Protein AF-A0A5E7I399-F1 (afdb_monomer_lite)

InterPro domains:
  IPR005346 RnfH protein [PF03658] (2-60)
  IPR005346 RnfH protein [PTHR37483] (2-72)
  IPR016155 Molybdopterin synthase/thiamin biosynthesis sulphur carrier, beta-grasp [SSF54285] (2-52)
  IPR037021 RnfH superfamily [G3DSA:3.10.20.280] (1-61)

pLDDT: mean 83.51, std 7.37, range [54.75, 92.69]

Sequence (74 aa):
MRAALLASGVGETFAELDLTHCPVGIFGKVITDADTRPVQAGDRIEIYRPLLADPKEVRRLRAAKAAEAKARNQ

Radius of gyration: 19.88 Å; chains: 1; bounding box: 38×18×58 Å

Secondary structure (DSSP, 8-state):
-HHHHHHTTHHHH-TT--TTTS-EEETTEEES-TTTPPP-TT--EEEPPPPSS-HHHHHHHHHHHHHHHHHHT-

Organism: Pseudomonas fluorescens (NCBI:txid294)

Structure (mmCIF, N/CA/C/O backbone):
data_AF-A0A5E7I399-F1
#
_entry.id   AF-A0A5E7I399-F1
#
loop_
_atom_site.group_PDB
_atom_site.id
_atom_site.type_symbol
_atom_site.label_atom_id
_atom_site.label_alt_id
_atom_site.label_comp_id
_atom_site.label_asym_id
_atom_site.label_entity_id
_atom_site.label_seq_id
_atom_site.pdbx_PDB_ins_code
_atom_site.Cartn_x
_atom_site.Cartn_y
_atom_site.Cartn_z
_atom_site.occupancy
_atom_site.B_iso_or_equiv
_atom_site.auth_seq_id
_atom_site.auth_comp_id
_atom_site.auth_asym_id
_atom_site.auth_atom_id
_atom_site.pdbx_PDB_model_num
ATOM 1 N N . MET A 1 1 ? -7.692 -5.918 9.494 1.00 86.19 1 MET A N 1
ATOM 2 C CA . MET A 1 1 ? -7.446 -4.607 8.852 1.00 86.19 1 MET A CA 1
ATOM 3 C C . MET A 1 1 ? -8.094 -4.634 7.491 1.00 86.19 1 MET A C 1
ATOM 5 O O . MET A 1 1 ? -8.858 -3.731 7.177 1.00 86.19 1 MET A O 1
ATOM 9 N N . ARG A 1 2 ? -7.912 -5.731 6.748 1.00 87.44 2 ARG A N 1
ATOM 10 C CA . ARG A 1 2 ? -8.629 -5.993 5.502 1.00 87.44 2 ARG A CA 1
ATOM 11 C C . ARG A 1 2 ? -10.150 -5.856 5.618 1.00 87.44 2 ARG A C 1
ATOM 13 O O . ARG A 1 2 ? -10.751 -5.204 4.780 1.00 87.44 2 ARG A O 1
ATOM 20 N N . ALA A 1 3 ? -10.757 -6.357 6.695 1.00 88.38 3 ALA A N 1
ATOM 21 C CA . ALA A 1 3 ? -12.193 -6.174 6.935 1.00 88.38 3 ALA A CA 1
ATOM 22 C C . ALA A 1 3 ? -12.629 -4.691 6.932 1.00 88.38 3 ALA A C 1
ATOM 24 O O . ALA A 1 3 ? -13.655 -4.358 6.352 1.00 88.38 3 ALA A O 1
ATOM 25 N N . ALA A 1 4 ? -11.825 -3.790 7.510 1.00 89.25 4 ALA A N 1
ATOM 26 C CA . ALA A 1 4 ? -12.113 -2.355 7.513 1.00 89.25 4 ALA A CA 1
ATOM 27 C C . ALA A 1 4 ? -11.903 -1.711 6.131 1.00 89.25 4 ALA A C 1
ATOM 29 O O . ALA A 1 4 ? -12.661 -0.829 5.750 1.00 89.25 4 ALA A O 1
ATOM 30 N N . LEU A 1 5 ? -10.904 -2.172 5.369 1.00 87.25 5 LEU A N 1
ATOM 31 C CA . LEU A 1 5 ? -10.684 -1.761 3.975 1.00 87.25 5 LEU A CA 1
ATOM 32 C C . LEU A 1 5 ? -11.833 -2.181 3.053 1.00 87.25 5 LEU A C 1
ATOM 34 O O . LEU A 1 5 ? -12.227 -1.413 2.186 1.00 87.25 5 LEU A O 1
ATOM 38 N N . LEU A 1 6 ? -12.373 -3.385 3.236 1.00 86.88 6 LEU A N 1
ATOM 39 C CA . LEU A 1 6 ? -13.522 -3.861 2.465 1.00 86.88 6 LEU A CA 1
ATOM 40 C C . LEU A 1 6 ? -14.797 -3.102 2.853 1.00 86.88 6 LEU A C 1
ATOM 42 O O . LEU A 1 6 ? -15.575 -2.728 1.984 1.00 86.88 6 LEU A O 1
ATOM 46 N N . ALA A 1 7 ? -14.975 -2.808 4.144 1.00 88.06 7 ALA A N 1
ATOM 47 C CA . ALA A 1 7 ? -16.117 -2.046 4.644 1.00 88.06 7 ALA A CA 1
ATOM 48 C C . ALA A 1 7 ? -16.062 -0.539 4.322 1.00 88.06 7 ALA A C 1
ATOM 50 O O . ALA A 1 7 ? -17.075 0.141 4.463 1.00 88.06 7 ALA A O 1
ATOM 51 N N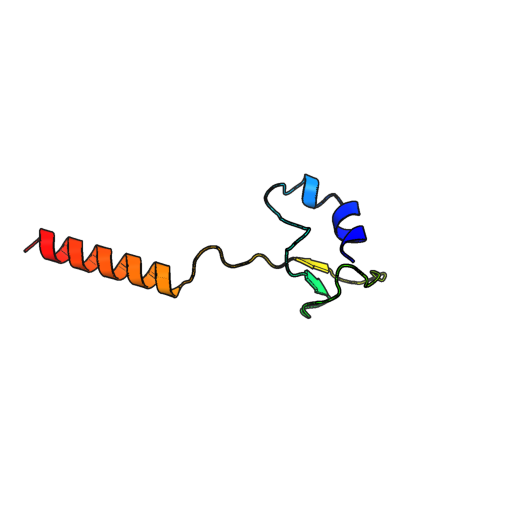 . SER A 1 8 ? -14.911 0.006 3.908 1.00 87.19 8 SER A N 1
ATOM 52 C CA . SER A 1 8 ? -14.771 1.439 3.606 1.00 87.19 8 SER A CA 1
ATOM 53 C C . SER A 1 8 ? -15.323 1.843 2.235 1.00 87.19 8 SER A C 1
ATOM 55 O O . SER A 1 8 ? -15.357 3.033 1.930 1.00 87.19 8 SER A O 1
ATOM 57 N N . GLY A 1 9 ? -15.723 0.879 1.396 1.00 87.44 9 GLY A N 1
ATOM 58 C CA . GLY A 1 9 ? -16.230 1.131 0.041 1.00 87.44 9 GLY A CA 1
ATOM 59 C C . GLY A 1 9 ? -15.147 1.509 -0.976 1.00 87.44 9 GLY A C 1
ATOM 60 O O . GLY A 1 9 ? -15.448 1.773 -2.140 1.00 87.44 9 GLY A O 1
ATOM 61 N N . VAL A 1 10 ? -13.865 1.503 -0.588 1.00 87.62 10 VAL A N 1
ATOM 62 C CA . VAL A 1 10 ? -12.772 1.880 -1.501 1.00 87.62 10 VAL A CA 1
ATOM 63 C C . VAL A 1 10 ? -12.676 0.928 -2.701 1.00 87.62 10 VAL A C 1
ATOM 65 O O . VAL A 1 10 ? -12.343 1.360 -3.799 1.00 87.62 10 VAL A O 1
ATOM 68 N N . GLY A 1 11 ? -13.039 -0.345 -2.515 1.00 85.06 11 GLY A N 1
ATOM 69 C CA . GLY A 1 11 ? -13.070 -1.344 -3.590 1.00 85.06 11 GLY A CA 1
ATOM 70 C C . GLY A 1 11 ? -14.216 -1.139 -4.579 1.00 85.06 11 GLY A C 1
ATOM 71 O O . GLY A 1 11 ? -14.094 -1.510 -5.739 1.00 85.06 11 GLY A O 1
ATOM 72 N N . GLU A 1 12 ? -15.306 -0.501 -4.149 1.00 86.88 12 GLU A N 1
ATOM 73 C CA . GLU A 1 12 ? -16.409 -0.130 -5.042 1.00 86.88 12 GLU A CA 1
ATOM 74 C C . GLU A 1 12 ? -16.052 1.097 -5.884 1.00 86.88 12 GLU A C 1
ATOM 76 O O . GLU A 1 12 ? -16.445 1.200 -7.042 1.00 86.88 12 GLU A O 1
ATOM 81 N N . THR A 1 13 ? -15.271 2.020 -5.315 1.00 87.75 13 THR A N 1
ATOM 82 C CA . THR A 1 13 ? -14.816 3.223 -6.028 1.00 87.75 13 THR A CA 1
ATOM 8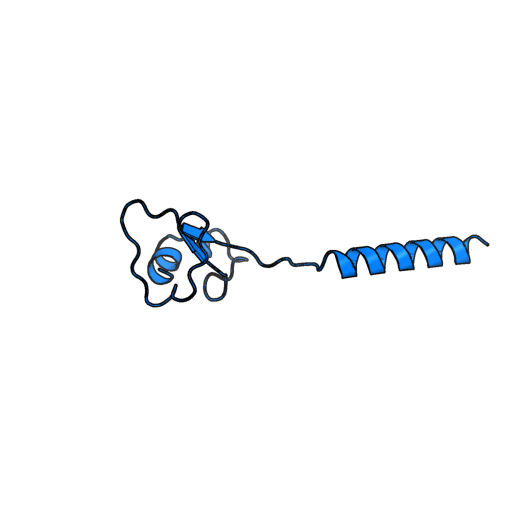3 C C . THR A 1 13 ? -13.706 2.901 -7.030 1.00 87.75 13 THR A C 1
ATOM 85 O O . THR A 1 13 ? -13.620 3.532 -8.081 1.00 87.75 13 THR A O 1
ATOM 88 N N . PHE A 1 14 ? -12.867 1.911 -6.717 1.00 84.38 14 PHE A N 1
ATOM 89 C CA . PHE A 1 14 ? -11.732 1.502 -7.537 1.00 84.38 14 PHE A CA 1
ATOM 90 C C . PHE A 1 14 ? -11.762 -0.009 -7.780 1.00 84.38 14 PHE A C 1
ATOM 92 O O . PHE A 1 14 ? -11.105 -0.781 -7.080 1.00 84.38 14 PHE A O 1
ATOM 99 N N . ALA A 1 15 ? -12.515 -0.432 -8.794 1.00 82.25 15 ALA A N 1
ATOM 100 C CA . ALA A 1 15 ? -12.665 -1.844 -9.147 1.00 82.25 15 ALA A CA 1
ATOM 101 C C . ALA A 1 15 ? -11.347 -2.495 -9.616 1.00 82.25 15 ALA A C 1
ATOM 103 O O . ALA A 1 15 ? -11.198 -3.714 -9.565 1.00 82.25 15 ALA A O 1
ATOM 104 N N . GLU A 1 16 ? -10.373 -1.698 -10.065 1.00 83.31 16 GLU A N 1
ATOM 105 C CA . GLU A 1 16 ? -9.047 -2.171 -10.464 1.00 83.31 16 GLU A CA 1
ATOM 106 C C . GLU A 1 16 ? -8.113 -2.496 -9.284 1.00 83.31 16 GLU A C 1
ATOM 108 O O . GLU A 1 16 ? -7.028 -3.049 -9.486 1.00 83.31 16 GLU A O 1
ATOM 113 N N . LEU A 1 17 ? -8.486 -2.121 -8.057 1.00 83.56 17 LEU A N 1
ATOM 114 C CA . LEU A 1 17 ? -7.691 -2.365 -6.857 1.00 83.56 17 LEU A CA 1
ATOM 115 C C . LEU A 1 17 ? -8.028 -3.737 -6.262 1.00 83.56 17 LEU A C 1
ATOM 117 O O . LEU A 1 17 ? -9.095 -3.946 -5.692 1.00 83.56 17 LEU A O 1
ATOM 121 N N . ASP A 1 18 ? -7.067 -4.660 -6.313 1.00 84.50 18 ASP A N 1
ATOM 122 C CA . ASP A 1 18 ? -7.155 -5.925 -5.580 1.00 84.50 18 ASP A CA 1
ATOM 123 C C . ASP A 1 18 ? -6.884 -5.694 -4.084 1.00 84.50 18 ASP A C 1
ATOM 125 O O . ASP A 1 18 ? -5.759 -5.834 -3.601 1.00 84.50 18 ASP A O 1
ATOM 129 N N . LEU A 1 19 ? -7.938 -5.359 -3.337 1.00 84.19 19 LEU A N 1
ATOM 130 C CA . LEU A 1 19 ? -7.888 -5.191 -1.881 1.00 84.19 19 LEU A CA 1
ATOM 131 C C . LEU A 1 19 ? -7.677 -6.497 -1.112 1.00 84.19 19 LEU A C 1
ATOM 133 O O . LEU A 1 19 ? -7.494 -6.450 0.105 1.00 84.19 19 LEU A O 1
ATOM 137 N N . THR A 1 20 ? -7.731 -7.653 -1.775 1.00 82.25 20 THR A N 1
ATOM 138 C CA . THR A 1 20 ? -7.515 -8.973 -1.169 1.00 82.25 20 THR A CA 1
ATOM 139 C C . THR A 1 20 ? -6.049 -9.385 -1.152 1.00 82.25 20 THR A C 1
ATOM 141 O O . THR A 1 20 ? -5.615 -9.996 -0.179 1.00 82.25 20 THR A O 1
ATOM 144 N N . HIS A 1 21 ? -5.256 -8.980 -2.144 1.00 82.06 21 HIS A N 1
ATOM 145 C CA . HIS A 1 21 ? -3.838 -9.353 -2.225 1.00 82.06 21 HIS A CA 1
ATOM 146 C C . HIS A 1 21 ? -2.877 -8.163 -2.213 1.00 82.06 21 HIS A C 1
ATOM 148 O O . HIS A 1 21 ? -1.663 -8.364 -2.150 1.00 82.06 21 HIS A O 1
ATOM 154 N N . CYS A 1 22 ? -3.371 -6.920 -2.234 1.00 87.38 22 CYS A N 1
ATOM 155 C CA . CYS A 1 22 ? -2.488 -5.763 -2.158 1.00 87.38 22 CYS A CA 1
ATOM 156 C C . CYS A 1 22 ? -1.723 -5.720 -0.820 1.00 87.38 22 CYS A C 1
ATOM 158 O O . CYS A 1 22 ? -2.321 -5.923 0.248 1.00 87.38 22 CYS A O 1
ATOM 160 N N . PRO A 1 23 ? -0.422 -5.382 -0.842 1.00 89.62 23 PRO A N 1
ATOM 161 C CA . PRO A 1 23 ? 0.297 -5.017 0.364 1.00 89.62 23 PRO A CA 1
ATOM 162 C C . PRO A 1 23 ? -0.324 -3.761 0.970 1.00 89.62 23 PRO A C 1
ATOM 164 O O . PRO A 1 23 ? -0.569 -2.769 0.278 1.00 89.62 23 PRO A O 1
ATOM 167 N N . VAL A 1 24 ? -0.543 -3.790 2.277 1.00 91.44 24 VAL A N 1
ATOM 168 C CA . VAL A 1 24 ? -1.080 -2.651 3.017 1.00 91.44 24 VAL A CA 1
ATOM 169 C C . VAL A 1 24 ? -0.147 -2.278 4.154 1.00 91.44 24 VAL A C 1
ATOM 171 O O . VAL A 1 24 ? 0.590 -3.114 4.678 1.00 91.44 24 VAL A O 1
ATOM 174 N N . GLY A 1 25 ? -0.155 -1.006 4.521 1.00 91.62 25 GLY A N 1
ATOM 175 C CA . GLY A 1 25 ? 0.674 -0.473 5.585 1.00 91.62 25 GLY A CA 1
ATOM 176 C C . GLY A 1 25 ? -0.083 0.450 6.517 1.00 91.62 25 GLY A C 1
ATOM 177 O O . GLY A 1 25 ? -1.189 0.901 6.223 1.00 91.62 25 GLY A O 1
ATOM 178 N N . ILE A 1 26 ? 0.540 0.722 7.657 1.00 92.69 26 ILE A N 1
ATOM 179 C CA . ILE A 1 26 ? 0.099 1.729 8.615 1.00 92.69 26 ILE A CA 1
ATOM 180 C C . ILE A 1 26 ? 1.287 2.655 8.870 1.00 92.69 26 ILE A C 1
ATOM 182 O O . ILE A 1 26 ? 2.358 2.188 9.262 1.00 92.69 26 ILE A O 1
ATOM 186 N N . PHE A 1 27 ? 1.116 3.956 8.623 1.00 90.19 27 PHE A N 1
ATOM 187 C CA . PHE A 1 27 ? 2.165 4.975 8.802 1.00 90.19 27 PHE A CA 1
ATOM 188 C C . PHE A 1 27 ? 3.528 4.591 8.177 1.00 90.19 27 PHE A C 1
ATOM 190 O O . PHE A 1 27 ? 4.563 4.629 8.845 1.00 90.19 27 PHE A O 1
ATOM 197 N N . GLY A 1 28 ? 3.540 4.190 6.901 1.00 90.06 28 GLY A N 1
ATOM 198 C CA . GLY A 1 28 ? 4.763 3.814 6.179 1.00 90.06 28 GLY A CA 1
ATOM 199 C C . GLY A 1 28 ? 5.365 2.454 6.552 1.00 90.06 28 GLY A C 1
ATOM 200 O O . GLY A 1 28 ? 6.427 2.097 6.041 1.00 90.06 28 GLY A O 1
ATOM 201 N N . LYS A 1 29 ? 4.720 1.678 7.434 1.00 90.25 29 LYS A N 1
ATOM 202 C CA . LYS A 1 29 ? 5.136 0.309 7.770 1.00 90.25 29 LYS A CA 1
ATOM 203 C C . LYS A 1 29 ? 4.214 -0.697 7.103 1.00 90.25 29 LYS A C 1
ATOM 205 O O . LYS A 1 29 ? 3.024 -0.722 7.402 1.00 90.25 29 LYS A O 1
ATOM 210 N N . VAL A 1 30 ? 4.774 -1.547 6.245 1.00 90.94 30 VAL A N 1
ATOM 211 C CA . VAL A 1 30 ? 4.048 -2.667 5.630 1.00 90.94 30 VAL A CA 1
ATOM 212 C C . VAL A 1 30 ? 3.631 -3.657 6.717 1.00 90.94 30 VAL A C 1
ATOM 214 O O . VAL A 1 30 ? 4.445 -4.055 7.550 1.00 90.94 30 VAL A O 1
ATOM 217 N N . ILE A 1 31 ? 2.360 -4.047 6.702 1.00 90.94 31 ILE A N 1
ATOM 218 C CA . ILE A 1 31 ? 1.775 -5.011 7.629 1.00 90.94 31 ILE A CA 1
ATOM 219 C C . ILE A 1 31 ? 1.575 -6.328 6.885 1.00 90.94 31 ILE A C 1
ATOM 221 O O . ILE A 1 31 ? 0.814 -6.393 5.923 1.00 90.94 31 ILE A O 1
ATOM 225 N N . THR A 1 32 ? 2.245 -7.384 7.344 1.00 87.31 32 THR A N 1
ATOM 226 C CA . THR A 1 32 ? 2.088 -8.742 6.797 1.00 87.31 32 THR A CA 1
ATOM 227 C C . THR A 1 32 ? 0.775 -9.384 7.239 1.00 87.31 32 THR A C 1
ATOM 229 O O . THR A 1 32 ? 0.135 -10.077 6.459 1.00 87.31 32 THR A O 1
ATOM 232 N N . ASP A 1 33 ? 0.321 -9.075 8.455 1.00 89.62 33 ASP A N 1
ATOM 233 C CA . ASP A 1 33 ? -0.826 -9.732 9.097 1.00 89.62 33 ASP A CA 1
ATOM 234 C C . ASP A 1 33 ? -2.114 -8.902 8.945 1.00 89.62 33 ASP A C 1
ATOM 236 O O . ASP A 1 33 ? -2.890 -8.702 9.884 1.00 89.62 33 ASP A O 1
ATOM 240 N N . ALA A 1 34 ? -2.331 -8.341 7.754 1.00 86.81 34 ALA A N 1
ATOM 241 C CA . ALA A 1 34 ? -3.445 -7.431 7.482 1.00 86.81 34 ALA A CA 1
ATOM 242 C C . ALA A 1 34 ? -4.832 -8.088 7.647 1.00 86.81 34 ALA A C 1
ATOM 244 O O . ALA A 1 34 ? -5.831 -7.401 7.906 1.00 86.81 34 ALA A O 1
ATOM 245 N N . ASP A 1 35 ? -4.900 -9.412 7.522 1.00 87.88 35 ASP A N 1
ATOM 246 C CA . ASP A 1 35 ? -6.125 -10.197 7.663 1.00 87.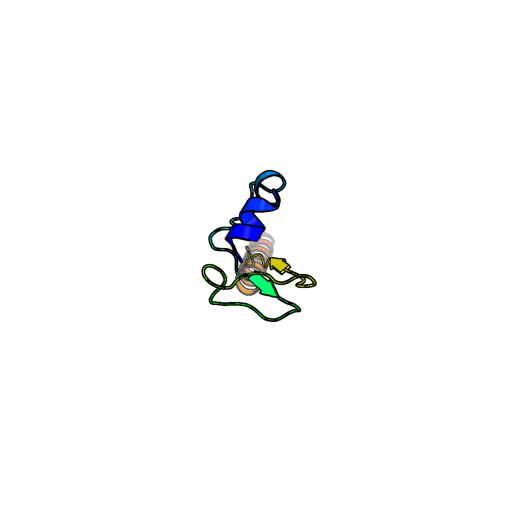88 35 ASP A CA 1
ATOM 247 C C . ASP A 1 35 ? -6.623 -10.247 9.109 1.00 87.88 35 ASP A C 1
ATOM 249 O O . ASP A 1 35 ? -7.792 -9.967 9.373 1.00 87.88 35 ASP A O 1
ATOM 253 N N . THR A 1 36 ? -5.728 -10.502 10.062 1.00 88.50 36 THR A N 1
ATOM 254 C CA . T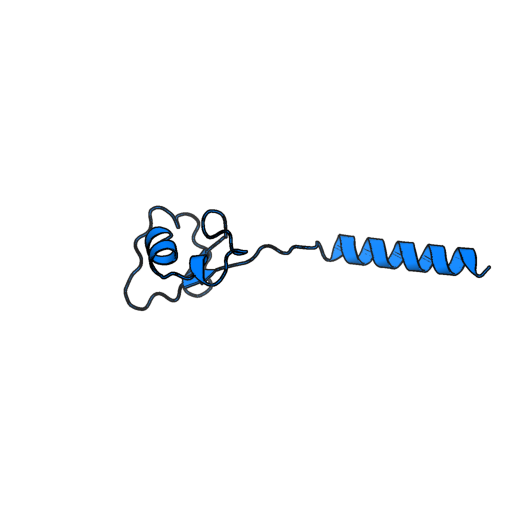HR A 1 36 ? -6.079 -10.731 11.473 1.00 88.50 36 THR A CA 1
ATOM 255 C C . THR A 1 36 ? -5.940 -9.486 12.345 1.00 88.50 36 THR A C 1
ATOM 257 O O . THR A 1 36 ? -6.570 -9.396 13.397 1.00 88.50 36 THR A O 1
ATOM 260 N N . ARG A 1 37 ? -5.149 -8.490 11.925 1.00 86.50 37 ARG A N 1
ATOM 261 C CA . ARG A 1 37 ? -4.856 -7.306 12.747 1.00 86.50 37 ARG A CA 1
ATOM 262 C C . ARG A 1 37 ? -6.035 -6.324 12.812 1.00 86.50 37 ARG A C 1
ATOM 264 O O . ARG A 1 37 ? -6.408 -5.798 11.767 1.00 86.50 37 ARG A O 1
ATOM 271 N N . PRO A 1 38 ? -6.612 -5.992 13.977 1.00 88.50 38 PRO A N 1
ATOM 272 C CA . PRO A 1 38 ? -7.658 -4.968 14.068 1.00 88.50 38 PRO A CA 1
ATOM 273 C C . PRO A 1 38 ? -7.115 -3.562 13.748 1.00 88.50 38 PRO A C 1
ATOM 275 O O . PRO A 1 38 ? -5.939 -3.286 13.977 1.00 88.50 38 PRO A O 1
ATOM 278 N N . VAL A 1 39 ? -7.971 -2.684 13.211 1.00 89.56 39 VAL A N 1
ATOM 279 C CA . VAL A 1 39 ? -7.648 -1.263 12.958 1.00 89.56 39 VAL A CA 1
ATOM 280 C C . VAL A 1 39 ? -8.009 -0.445 14.190 1.00 89.56 39 VAL A C 1
ATOM 282 O O . VAL A 1 39 ? -9.051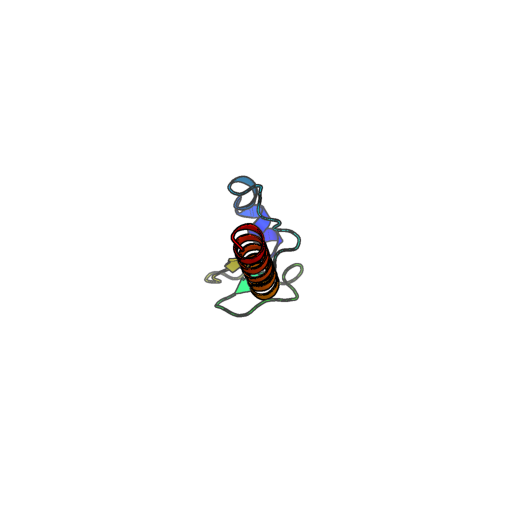 -0.691 14.798 1.00 89.56 39 VAL A O 1
ATOM 285 N N . GLN A 1 40 ? -7.171 0.521 14.551 1.00 90.19 40 GLN A N 1
ATOM 286 C CA . GLN A 1 40 ? -7.407 1.431 15.665 1.00 90.19 40 GLN A CA 1
ATOM 287 C C . GLN A 1 40 ? -7.773 2.835 15.176 1.00 90.19 40 GLN A C 1
ATOM 289 O O . GLN A 1 40 ? -7.444 3.249 14.064 1.00 90.19 40 GLN A O 1
ATOM 294 N N . ALA A 1 41 ? -8.479 3.587 16.020 1.00 90.12 41 ALA A N 1
ATOM 295 C CA . ALA A 1 41 ? -8.793 4.978 15.727 1.00 90.12 41 ALA A CA 1
ATOM 296 C C . ALA A 1 41 ? -7.496 5.793 15.588 1.00 90.12 41 ALA A C 1
ATOM 298 O O . ALA A 1 41 ? -6.631 5.744 16.460 1.00 90.12 41 ALA A O 1
ATOM 299 N N . GLY A 1 42 ? -7.377 6.542 14.491 1.00 89.19 42 GLY A N 1
ATOM 300 C CA . GLY A 1 42 ? -6.172 7.305 14.157 1.00 89.19 42 GLY A CA 1
ATOM 301 C C . GLY A 1 42 ? -5.177 6.566 13.258 1.00 89.19 42 GLY A C 1
ATOM 302 O O . GLY A 1 42 ? -4.231 7.197 12.790 1.00 89.19 42 GLY A O 1
ATOM 303 N N . ASP A 1 43 ? -5.392 5.283 12.951 1.00 91.19 43 ASP A N 1
ATOM 304 C CA . ASP A 1 43 ? -4.556 4.568 11.987 1.00 91.19 43 ASP A CA 1
ATOM 305 C C . ASP A 1 43 ? -4.723 5.149 10.580 1.00 91.19 43 ASP A C 1
ATOM 307 O O . ASP A 1 43 ? -5.819 5.170 10.012 1.00 91.19 43 ASP A O 1
ATOM 311 N N . ARG A 1 44 ? -3.608 5.567 9.972 1.00 91.38 44 ARG A N 1
ATOM 312 C CA . ARG A 1 44 ? -3.573 5.875 8.542 1.00 91.38 44 ARG A CA 1
ATOM 313 C C . ARG A 1 44 ? -3.217 4.622 7.758 1.00 91.38 44 ARG A C 1
ATOM 315 O O . ARG A 1 44 ? -2.054 4.221 7.719 1.00 91.38 44 ARG A O 1
ATOM 322 N N . ILE A 1 45 ? -4.230 4.046 7.124 1.00 89.94 45 ILE A N 1
ATOM 323 C CA . ILE A 1 45 ? -4.094 2.893 6.238 1.00 89.94 45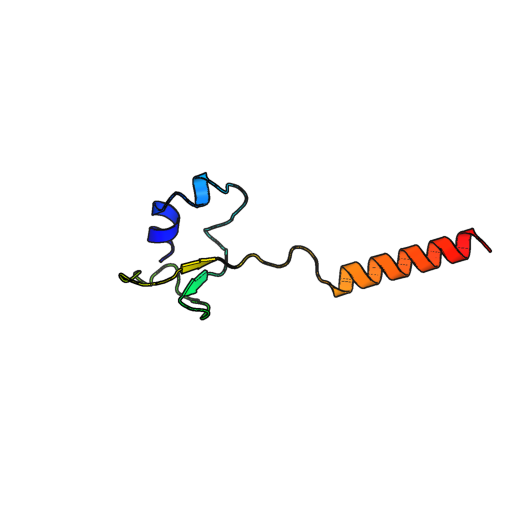 ILE A CA 1
ATOM 324 C C . ILE A 1 45 ? -3.555 3.346 4.880 1.00 89.94 45 ILE A C 1
ATOM 326 O O . ILE A 1 45 ? -4.107 4.239 4.242 1.00 89.94 45 ILE A O 1
ATOM 330 N N . GLU A 1 46 ? -2.486 2.701 4.434 1.00 91.06 46 GLU A N 1
ATOM 331 C CA . GLU A 1 46 ? -1.845 2.926 3.142 1.00 91.06 46 GLU A CA 1
ATOM 332 C C . GLU A 1 46 ? -1.983 1.654 2.293 1.00 91.06 46 GLU A C 1
ATOM 334 O O . GLU A 1 46 ? -1.740 0.550 2.780 1.00 91.06 46 GLU A O 1
ATOM 339 N N . ILE A 1 47 ? -2.395 1.795 1.030 1.00 89.56 47 ILE A N 1
ATOM 340 C CA . ILE A 1 47 ? -2.559 0.681 0.084 1.00 89.56 47 ILE A CA 1
ATOM 341 C C . ILE A 1 47 ? -1.466 0.804 -0.974 1.00 89.56 47 ILE A C 1
ATOM 343 O O . ILE A 1 47 ? -1.435 1.782 -1.724 1.00 89.56 47 ILE A O 1
ATOM 347 N N . TYR A 1 48 ? -0.566 -0.174 -1.047 1.00 88.56 48 TYR A N 1
ATOM 348 C CA . TYR A 1 48 ? 0.521 -0.160 -2.020 1.00 88.56 48 TYR A CA 1
ATOM 349 C C . TYR A 1 48 ? 0.105 -0.901 -3.288 1.00 88.56 48 TYR A C 1
ATOM 351 O O . TYR A 1 48 ? -0.379 -2.032 -3.238 1.00 88.56 48 TYR A O 1
ATOM 359 N N . ARG A 1 49 ? 0.339 -0.277 -4.448 1.00 84.75 49 ARG A N 1
ATOM 360 C CA . ARG A 1 49 ? 0.195 -0.946 -5.743 1.00 84.75 49 ARG A CA 1
ATOM 361 C C . ARG A 1 49 ? 1.533 -1.530 -6.194 1.00 84.75 49 ARG A C 1
ATOM 363 O O . ARG A 1 49 ? 2.539 -0.819 -6.142 1.00 84.75 49 ARG A O 1
ATOM 370 N N . PRO A 1 50 ? 1.554 -2.787 -6.664 1.00 77.44 50 PRO A N 1
ATOM 371 C CA . PRO A 1 50 ? 2.740 -3.347 -7.283 1.00 77.44 50 PRO A CA 1
ATOM 372 C C . PRO A 1 50 ? 3.081 -2.576 -8.562 1.00 77.44 50 PRO A C 1
ATOM 374 O O . PRO A 1 50 ? 2.211 -2.049 -9.258 1.00 77.44 50 PRO A O 1
ATOM 377 N N . LEU A 1 51 ? 4.372 -2.511 -8.874 1.00 75.44 51 LEU A N 1
ATOM 378 C CA . LEU A 1 51 ? 4.845 -1.925 -10.121 1.00 75.44 51 LEU A CA 1
ATOM 379 C C . LEU A 1 51 ? 4.410 -2.820 -11.286 1.00 75.44 51 LEU A C 1
ATOM 381 O O . LEU A 1 51 ? 4.787 -3.985 -11.349 1.00 75.44 51 LEU A O 1
ATOM 385 N N . LEU A 1 52 ? 3.632 -2.262 -12.213 1.00 69.81 52 LEU A N 1
ATOM 386 C CA . LEU A 1 52 ? 3.143 -2.981 -13.396 1.00 69.81 52 LEU A CA 1
ATOM 387 C C . LEU A 1 52 ? 4.246 -3.280 -14.420 1.00 69.81 52 LEU A C 1
ATOM 389 O O . LEU A 1 52 ? 4.118 -4.202 -15.218 1.00 69.81 52 LEU A O 1
ATOM 393 N N . ALA A 1 53 ? 5.322 -2.495 -14.420 1.00 67.81 53 ALA A N 1
ATOM 394 C CA . ALA A 1 53 ? 6.441 -2.678 -15.326 1.00 67.81 53 ALA A CA 1
ATOM 395 C C . ALA A 1 53 ? 7.751 -2.625 -14.545 1.00 67.81 53 ALA A C 1
ATOM 397 O O . ALA A 1 53 ? 8.015 -1.648 -13.841 1.00 67.81 53 ALA A O 1
ATOM 398 N N . ASP A 1 54 ? 8.581 -3.657 -14.707 1.00 69.75 54 ASP A N 1
ATOM 399 C CA . ASP A 1 54 ? 9.957 -3.626 -14.227 1.00 69.75 54 ASP A CA 1
ATOM 400 C C . ASP A 1 54 ? 10.715 -2.545 -15.024 1.00 69.75 54 ASP A C 1
ATOM 402 O O . ASP A 1 54 ? 10.828 -2.645 -16.255 1.00 69.75 54 ASP A O 1
ATOM 406 N N . PRO A 1 55 ? 11.246 -1.498 -14.366 1.00 71.81 55 PRO A N 1
ATOM 407 C CA . PRO A 1 55 ? 12.006 -0.446 -15.032 1.00 71.81 55 PRO A CA 1
ATOM 408 C C . PRO A 1 55 ? 13.161 -0.981 -15.892 1.00 71.81 55 PRO A C 1
ATOM 410 O O . PRO A 1 55 ? 13.513 -0.367 -16.905 1.00 71.81 55 PRO A O 1
ATOM 413 N N . LYS A 1 56 ? 13.745 -2.133 -15.526 1.00 72.88 56 LYS A N 1
ATOM 414 C CA . LYS A 1 56 ? 14.798 -2.790 -16.310 1.00 72.88 56 LYS A CA 1
ATOM 415 C C . LYS A 1 56 ? 14.271 -3.315 -17.635 1.00 72.88 56 LYS A C 1
ATOM 417 O O . LYS A 1 56 ? 14.917 -3.115 -18.664 1.00 72.88 56 LYS A O 1
ATOM 422 N N . GLU A 1 57 ? 13.096 -3.928 -17.623 1.00 75.38 57 GLU A N 1
ATOM 423 C CA . GLU A 1 57 ? 12.489 -4.505 -18.818 1.00 75.38 57 GLU A CA 1
ATOM 424 C C . GLU A 1 57 ? 12.060 -3.402 -19.795 1.00 75.38 57 GLU A C 1
ATOM 426 O O . GLU A 1 57 ? 12.352 -3.465 -20.991 1.00 75.38 57 GLU A O 1
ATOM 431 N N . VAL A 1 58 ? 11.498 -2.304 -19.277 1.00 75.88 58 VAL A N 1
ATOM 432 C CA . VAL A 1 58 ? 11.182 -1.111 -20.082 1.00 75.88 58 VAL A CA 1
ATOM 433 C C . VAL A 1 58 ? 12.446 -0.514 -20.705 1.00 75.88 58 VAL A C 1
ATOM 435 O O . VAL A 1 58 ? 12.443 -0.129 -21.878 1.00 75.88 58 VAL A O 1
ATOM 438 N N . ARG A 1 59 ? 13.554 -0.458 -19.952 1.00 78.31 59 ARG A N 1
ATOM 439 C CA . ARG A 1 59 ? 14.843 0.019 -20.472 1.00 78.31 59 ARG A CA 1
ATOM 440 C C . ARG A 1 59 ? 15.394 -0.905 -21.563 1.00 78.31 59 ARG A C 1
ATOM 442 O O . ARG A 1 59 ? 15.883 -0.398 -22.574 1.00 78.31 59 ARG A O 1
ATOM 449 N N . ARG A 1 60 ? 15.271 -2.227 -21.401 1.00 77.69 60 ARG A N 1
ATOM 450 C CA . ARG A 1 60 ? 15.687 -3.238 -22.390 1.00 77.69 60 ARG A CA 1
ATOM 451 C C . ARG A 1 60 ? 14.917 -3.094 -23.704 1.00 77.69 60 ARG A C 1
ATOM 453 O O . ARG A 1 60 ? 15.535 -3.005 -24.763 1.00 77.69 60 ARG A O 1
ATOM 460 N N . LEU A 1 61 ? 13.590 -2.978 -23.638 1.00 77.88 61 LEU A N 1
ATOM 461 C CA . LEU A 1 61 ? 12.724 -2.805 -24.813 1.00 77.88 61 LEU A CA 1
ATOM 462 C C . LEU A 1 61 ? 13.023 -1.510 -25.579 1.00 77.88 61 LEU A C 1
ATOM 464 O O . LEU A 1 61 ? 13.028 -1.498 -26.810 1.00 77.88 61 LEU A O 1
ATOM 468 N N . ARG A 1 62 ? 13.309 -0.414 -24.864 1.00 80.12 62 ARG A N 1
ATOM 469 C CA . ARG A 1 62 ? 13.703 0.859 -25.491 1.00 80.12 62 ARG A CA 1
ATOM 470 C C . ARG A 1 62 ? 15.048 0.753 -26.211 1.00 80.12 62 ARG A C 1
ATOM 472 O O . ARG A 1 62 ? 15.166 1.256 -27.325 1.00 80.12 62 ARG A O 1
ATOM 479 N N . ALA A 1 63 ? 16.033 0.086 -25.608 1.00 81.19 63 ALA A N 1
ATOM 480 C CA . ALA A 1 63 ? 17.340 -0.122 -26.230 1.00 81.19 63 ALA A CA 1
ATOM 481 C C . ALA A 1 63 ? 17.244 -0.989 -27.499 1.00 81.19 63 ALA A C 1
ATOM 483 O O . ALA A 1 63 ? 17.837 -0.638 -28.517 1.00 81.19 63 ALA A O 1
ATOM 484 N N . ALA A 1 64 ? 16.449 -2.064 -27.467 1.00 79.81 64 ALA A N 1
ATOM 485 C CA . ALA A 1 64 ? 16.222 -2.927 -28.627 1.00 79.81 64 ALA A CA 1
ATOM 486 C C . ALA A 1 64 ? 15.572 -2.167 -29.798 1.00 79.81 64 ALA A C 1
ATOM 488 O O . ALA A 1 64 ? 16.083 -2.211 -30.915 1.00 79.81 64 ALA A O 1
ATOM 489 N N . LYS A 1 65 ? 14.520 -1.376 -29.533 1.00 81.06 65 LYS A N 1
ATOM 490 C CA . LYS A 1 65 ? 13.883 -0.532 -30.561 1.00 81.06 65 LYS A CA 1
ATOM 491 C C . LYS A 1 65 ? 14.841 0.497 -31.166 1.00 81.06 65 LYS A C 1
ATOM 493 O O . LYS A 1 65 ? 14.791 0.745 -32.367 1.00 81.06 65 LYS A O 1
ATOM 498 N N . ALA A 1 66 ? 15.714 1.096 -30.354 1.00 81.00 66 ALA A N 1
ATOM 499 C CA . ALA A 1 66 ? 16.713 2.044 -30.846 1.00 81.00 66 ALA A CA 1
ATOM 500 C C . ALA A 1 66 ? 17.768 1.367 -31.741 1.00 81.00 66 ALA A C 1
ATOM 502 O O . ALA A 1 66 ? 18.177 1.943 -32.749 1.00 81.00 66 ALA A O 1
ATOM 503 N N . ALA A 1 67 ? 18.182 0.140 -31.405 1.00 79.50 67 ALA A N 1
ATOM 504 C CA . ALA A 1 67 ? 19.105 -0.645 -32.220 1.00 79.50 67 ALA A CA 1
ATOM 505 C C . ALA A 1 67 ? 18.482 -1.057 -33.566 1.00 79.50 67 ALA A C 1
ATOM 507 O O . ALA A 1 67 ? 19.116 -0.878 -34.604 1.00 79.50 67 ALA A O 1
ATOM 508 N N . GLU A 1 68 ? 17.228 -1.522 -33.571 1.00 78.88 68 GLU A N 1
ATOM 509 C CA . GLU A 1 68 ? 16.495 -1.849 -34.805 1.00 78.88 68 GLU A CA 1
ATOM 510 C C . GLU A 1 68 ? 16.291 -0.626 -35.705 1.00 78.88 68 GLU A C 1
ATOM 512 O O . GLU A 1 68 ? 16.500 -0.710 -36.913 1.00 78.88 68 GLU A O 1
ATOM 517 N N . ALA A 1 69 ? 15.930 0.528 -35.132 1.00 78.12 69 ALA A N 1
ATOM 518 C CA . ALA A 1 69 ? 15.780 1.768 -35.892 1.00 78.12 69 ALA A CA 1
ATOM 519 C C . ALA A 1 69 ? 17.100 2.213 -36.544 1.00 78.12 69 ALA A C 1
ATOM 521 O O . ALA A 1 69 ? 17.095 2.715 -37.666 1.00 78.12 69 ALA A O 1
ATOM 522 N N . LYS A 1 70 ? 18.238 1.996 -35.870 1.00 74.00 70 LYS A N 1
ATOM 523 C CA . LYS A 1 70 ? 19.566 2.292 -36.422 1.00 74.00 70 LYS A CA 1
ATOM 524 C C . LYS A 1 70 ? 19.956 1.319 -37.538 1.00 74.00 70 LYS A C 1
ATOM 526 O O . LYS A 1 70 ? 20.505 1.761 -38.537 1.00 74.00 70 LYS A O 1
ATOM 531 N N . ALA A 1 71 ? 19.642 0.033 -37.386 1.00 74.44 71 ALA A N 1
ATOM 532 C CA . ALA A 1 71 ? 19.915 -0.991 -38.396 1.00 74.44 71 ALA A CA 1
ATOM 533 C C . ALA A 1 71 ? 19.045 -0.847 -39.655 1.00 74.44 71 ALA A C 1
ATOM 535 O O . ALA A 1 71 ? 19.461 -1.243 -40.732 1.00 74.44 71 ALA A O 1
ATOM 536 N N . ARG A 1 72 ? 17.838 -0.283 -39.530 1.00 73.25 72 ARG A N 1
ATOM 537 C CA . ARG A 1 72 ? 16.922 -0.057 -40.659 1.00 73.25 72 ARG A CA 1
ATOM 538 C C . ARG A 1 72 ? 17.240 1.222 -41.456 1.00 73.25 72 ARG A C 1
ATOM 540 O O . ARG A 1 72 ? 16.753 1.370 -42.570 1.00 73.25 72 ARG A O 1
ATOM 547 N N . ASN A 1 73 ? 18.039 2.124 -40.882 1.00 65.94 73 ASN A N 1
ATOM 548 C CA . ASN A 1 73 ? 18.472 3.391 -41.486 1.00 65.94 73 ASN A CA 1
ATOM 549 C C . ASN A 1 73 ? 19.941 3.364 -41.965 1.00 65.94 73 ASN A C 1
ATOM 551 O O . ASN A 1 73 ? 20.496 4.423 -42.262 1.00 65.94 73 ASN A O 1
ATOM 555 N N . GLN A 1 74 ? 20.573 2.188 -41.991 1.00 54.75 74 GLN A N 1
ATOM 556 C CA . GLN A 1 74 ? 21.934 1.947 -42.477 1.00 54.75 74 GLN A CA 1
ATOM 557 C C . GLN A 1 74 ? 21.882 1.010 -43.682 1.00 54.75 74 GLN A C 1
ATOM 559 O O . GLN A 1 74 ? 22.709 1.222 -44.594 1.00 54.75 74 GLN A O 1
#

Foldseek 3Di:
DLVVVVVVCVCVVPVVDPSPPWFKDWPPHTDPPVPPDDDDPPTDIDTDDDDPDDPVVVVVVVVVVVVVVVVVVD